Protein AF-A0A9J6GW69-F1 (afdb_monomer_lite)

Structure (mmCIF, N/CA/C/O backbone):
data_AF-A0A9J6GW69-F1
#
_entry.id   AF-A0A9J6GW69-F1
#
loop_
_atom_site.group_PDB
_atom_site.id
_atom_site.type_symbol
_atom_site.label_atom_id
_atom_site.label_alt_id
_atom_site.label_comp_id
_atom_site.label_asym_id
_atom_site.label_entity_id
_atom_site.label_seq_id
_atom_site.pdbx_PDB_ins_code
_atom_site.Cartn_x
_atom_site.Cartn_y
_atom_site.Cartn_z
_atom_site.occupancy
_atom_site.B_iso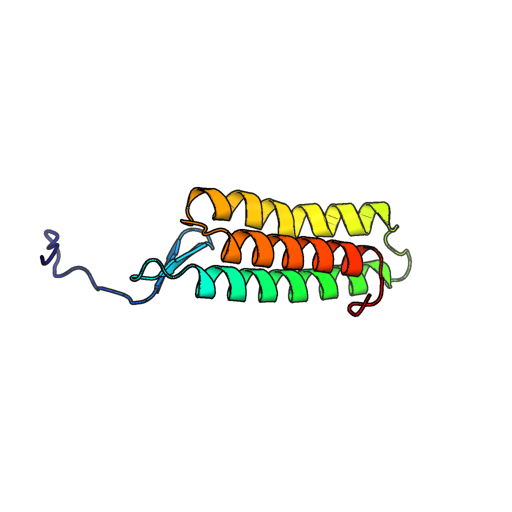_or_equiv
_atom_site.auth_seq_id
_atom_site.auth_comp_id
_atom_site.auth_asym_id
_atom_site.auth_atom_id
_atom_site.pdbx_PDB_model_num
ATOM 1 N N . MET A 1 1 ? -21.686 -4.076 26.148 1.00 44.31 1 MET A N 1
ATOM 2 C CA . MET A 1 1 ? -22.749 -4.929 25.580 1.00 44.31 1 MET A CA 1
ATOM 3 C C . MET A 1 1 ? -22.048 -6.203 25.156 1.00 44.31 1 MET A C 1
ATOM 5 O O . MET A 1 1 ? -21.413 -6.210 24.112 1.00 44.31 1 MET A O 1
ATOM 9 N N . GLU A 1 2 ? -21.990 -7.186 26.052 1.00 44.19 2 GLU A N 1
ATOM 10 C CA . GLU A 1 2 ? -21.183 -8.392 25.844 1.00 44.19 2 GLU A CA 1
ATOM 11 C C . GLU A 1 2 ? -21.924 -9.348 24.910 1.00 44.19 2 GLU A C 1
ATOM 13 O O . GLU A 1 2 ? -23.025 -9.810 25.208 1.00 44.19 2 GLU A O 1
ATOM 18 N N . LEU A 1 3 ? -21.341 -9.585 23.738 1.00 52.31 3 LEU A N 1
ATOM 19 C CA . LEU A 1 3 ? -21.853 -10.534 22.760 1.00 52.31 3 LEU A CA 1
ATOM 20 C C . LEU A 1 3 ? -21.384 -11.931 23.188 1.00 52.31 3 LEU A C 1
ATOM 22 O O . LEU A 1 3 ? -20.210 -12.266 23.056 1.00 52.31 3 LEU A O 1
ATOM 26 N N . SER A 1 4 ? -22.295 -12.728 23.743 1.00 44.22 4 SER A N 1
ATOM 27 C CA . SER A 1 4 ? -22.043 -14.112 24.158 1.00 44.22 4 SER A CA 1
ATOM 28 C C . SER A 1 4 ? -22.568 -15.085 23.097 1.00 44.22 4 SER A C 1
ATOM 30 O O . SER A 1 4 ? -23.715 -14.965 22.663 1.00 44.22 4 SER A O 1
ATOM 32 N N . GLN A 1 5 ? -21.737 -16.039 22.662 1.00 51.72 5 GLN A N 1
ATOM 33 C CA . GLN A 1 5 ? -22.171 -17.205 21.884 1.00 51.72 5 GLN A CA 1
ATOM 34 C C . GLN A 1 5 ? -22.290 -18.431 22.799 1.00 51.72 5 GLN A C 1
ATOM 36 O O . GLN A 1 5 ? -21.653 -18.507 23.846 1.00 51.72 5 GLN A O 1
ATOM 41 N N . ALA A 1 6 ? -23.055 -19.436 22.362 1.00 58.09 6 ALA A N 1
ATOM 42 C CA . ALA A 1 6 ? -23.360 -20.668 23.104 1.00 58.09 6 ALA A CA 1
ATOM 43 C C . ALA A 1 6 ? -22.140 -21.528 23.532 1.00 58.09 6 ALA A C 1
ATOM 45 O O . ALA A 1 6 ? -22.326 -22.548 24.186 1.00 58.09 6 ALA A O 1
ATOM 46 N N . SER A 1 7 ? -20.907 -21.132 23.190 1.00 59.50 7 SER A N 1
ATOM 47 C CA . SER A 1 7 ? -19.655 -21.840 23.503 1.00 59.50 7 SER A CA 1
ATOM 48 C C . SER A 1 7 ? -18.640 -21.002 24.312 1.00 59.50 7 SER A C 1
ATOM 50 O O . SER A 1 7 ? -17.480 -21.399 24.416 1.00 59.50 7 SER A O 1
ATOM 52 N N . GLY A 1 8 ? -19.044 -19.864 24.892 1.00 65.56 8 GLY A N 1
ATOM 53 C CA . GLY A 1 8 ? -18.192 -19.021 25.747 1.00 65.56 8 GLY A CA 1
ATOM 54 C C . GLY A 1 8 ? -18.085 -17.559 25.283 1.00 65.56 8 GLY A C 1
ATOM 55 O O . GLY A 1 8 ? -18.613 -17.206 24.224 1.00 65.56 8 GLY A O 1
ATOM 56 N N . PRO A 1 9 ? -17.433 -16.684 26.077 1.00 69.88 9 PRO A N 1
ATOM 57 C CA . PRO A 1 9 ? -17.270 -15.271 25.737 1.00 69.88 9 PRO A CA 1
ATOM 58 C C . PRO A 1 9 ? -16.429 -15.110 24.464 1.00 69.88 9 PRO A C 1
ATOM 60 O O . PRO A 1 9 ? -15.367 -15.719 24.330 1.00 69.88 9 PRO A O 1
ATOM 63 N N . ILE A 1 10 ? -16.907 -14.292 23.517 1.00 72.31 10 ILE A N 1
ATOM 64 C CA . ILE A 1 10 ? -16.189 -14.021 22.265 1.00 72.31 10 ILE A CA 1
ATOM 65 C C . ILE A 1 10 ? -14.919 -13.226 22.606 1.00 72.31 10 ILE A C 1
ATOM 67 O O . ILE A 1 10 ? -15.030 -12.149 23.196 1.00 72.31 10 ILE A O 1
ATOM 71 N N . PRO A 1 11 ? -13.716 -13.705 22.239 1.00 71.50 11 PRO A N 1
ATOM 72 C CA . PRO A 1 11 ? -12.490 -12.968 22.500 1.00 71.50 11 PRO A CA 1
ATOM 73 C C . PRO A 1 11 ? -12.479 -11.661 21.698 1.00 71.50 11 PRO A C 1
ATOM 75 O O . PRO A 1 11 ? -12.475 -11.659 20.465 1.00 71.50 11 PRO A O 1
ATOM 78 N N . GLU A 1 12 ? -12.472 -10.532 22.405 1.00 68.62 12 GLU A N 1
ATOM 79 C CA . GLU A 1 12 ? -12.292 -9.220 21.793 1.00 68.62 12 GL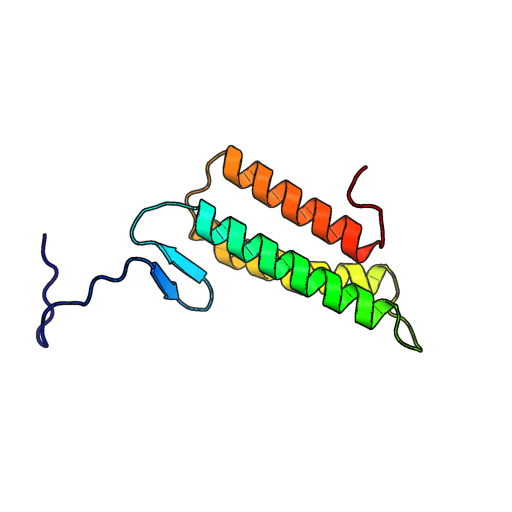U A CA 1
A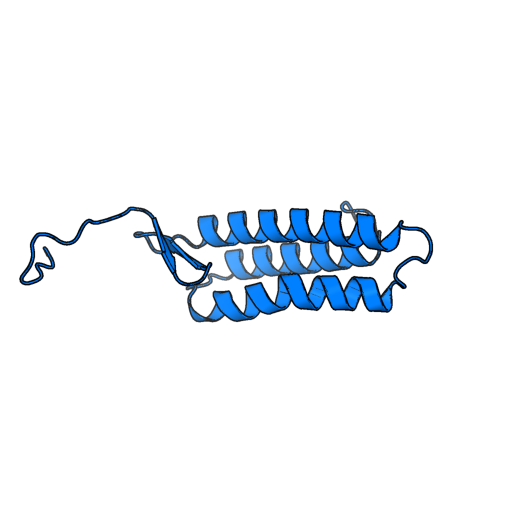TOM 80 C C . GLU A 1 12 ? -10.807 -8.988 21.502 1.00 68.62 12 GLU A C 1
ATOM 82 O O . GLU A 1 12 ? -9.983 -8.878 22.409 1.00 68.62 12 GLU A O 1
ATOM 87 N N . HIS A 1 13 ? -10.462 -8.883 20.221 1.00 73.81 13 HIS A N 1
ATOM 88 C CA . HIS A 1 13 ? -9.117 -8.529 19.777 1.00 73.81 13 HIS A CA 1
ATOM 89 C C . HIS A 1 13 ? -9.074 -7.077 19.291 1.00 73.81 13 HIS A C 1
ATOM 91 O O . HIS A 1 13 ? -9.994 -6.608 18.621 1.00 73.81 13 HIS A O 1
ATOM 97 N N . ASP A 1 14 ? -7.981 -6.369 19.587 1.00 73.81 14 ASP A N 1
ATOM 98 C CA . ASP A 1 14 ? -7.789 -4.975 19.156 1.00 73.81 14 ASP A CA 1
ATOM 99 C C . ASP A 1 14 ? -7.699 -4.825 17.630 1.00 73.81 14 ASP A C 1
ATOM 101 O O . ASP A 1 14 ? -8.051 -3.779 17.077 1.00 73.81 14 ASP A O 1
ATOM 105 N N . GLU A 1 15 ? -7.255 -5.872 16.934 1.00 74.31 15 GLU A N 1
ATOM 106 C CA . GLU A 1 15 ? -7.197 -5.939 15.479 1.00 74.31 15 GLU A CA 1
ATOM 107 C C . GLU A 1 15 ? -7.434 -7.374 15.003 1.00 74.31 15 GLU A C 1
ATOM 109 O O . GLU A 1 15 ? -6.769 -8.307 15.453 1.00 74.31 15 GLU A O 1
ATOM 114 N N . ILE A 1 16 ? -8.353 -7.547 14.053 1.00 82.69 16 ILE A N 1
ATOM 115 C CA . ILE A 1 16 ? -8.601 -8.832 13.394 1.00 82.69 16 ILE A CA 1
ATOM 116 C C . ILE A 1 16 ? -8.117 -8.784 11.946 1.00 82.69 16 ILE A C 1
ATOM 118 O O . ILE A 1 16 ? -8.217 -7.762 11.264 1.00 82.69 16 ILE A O 1
ATOM 122 N N . ARG A 1 17 ? -7.586 -9.905 11.450 1.00 81.56 17 ARG A N 1
ATOM 123 C CA . ARG A 1 17 ? -7.188 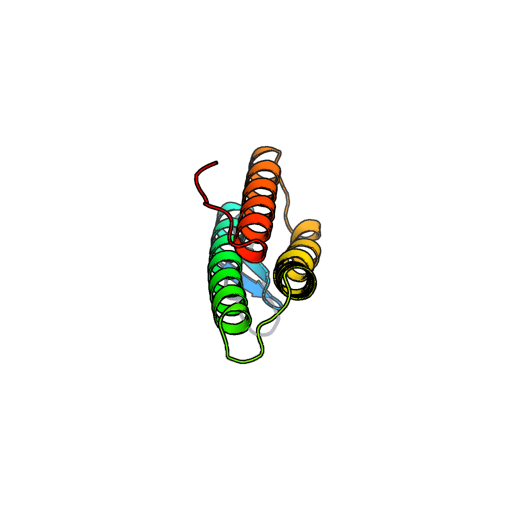-10.050 10.048 1.00 81.56 17 ARG A CA 1
ATOM 124 C C . ARG A 1 17 ? -8.213 -10.903 9.314 1.00 81.56 17 ARG A C 1
ATOM 126 O O . ARG A 1 17 ? -8.277 -12.107 9.529 1.00 81.56 17 ARG A O 1
ATOM 133 N N . VAL A 1 18 ? -8.949 -10.296 8.392 1.00 81.81 18 VAL A N 1
ATOM 134 C CA . VAL A 1 18 ? -9.960 -10.974 7.575 1.00 81.81 18 VAL A CA 1
ATOM 135 C C . VAL A 1 18 ? -9.526 -10.909 6.119 1.00 81.81 18 VAL A C 1
ATOM 137 O O . VAL A 1 18 ? -9.412 -9.829 5.549 1.00 81.81 18 VAL A O 1
ATOM 140 N N . LEU A 1 19 ? -9.223 -12.064 5.514 1.00 80.19 19 LEU A N 1
ATOM 141 C CA . LEU A 1 19 ? -8.846 -12.167 4.093 1.00 80.19 19 LEU A CA 1
ATOM 142 C C . LEU A 1 19 ? -7.731 -11.181 3.675 1.00 80.19 19 LEU A C 1
ATOM 144 O O . LEU A 1 19 ? -7.702 -10.632 2.577 1.00 80.19 19 LEU A O 1
ATOM 148 N N . GLY A 1 20 ? -6.790 -10.924 4.588 1.00 74.62 20 GLY A N 1
ATOM 149 C CA . GLY A 1 20 ? -5.681 -10.000 4.362 1.00 74.62 20 GLY A CA 1
ATOM 150 C C . GLY A 1 20 ? -5.988 -8.521 4.600 1.00 74.62 20 GLY A C 1
ATOM 151 O O . GLY A 1 20 ? -5.028 -7.755 4.605 1.00 74.62 20 GLY A O 1
ATOM 152 N N . LEU A 1 21 ? -7.244 -8.131 4.830 1.00 76.94 21 LEU A N 1
ATOM 153 C CA . LEU A 1 21 ? -7.624 -6.835 5.394 1.00 76.94 21 LEU A CA 1
ATOM 154 C C . LEU A 1 21 ? -7.443 -6.878 6.913 1.00 76.94 21 LEU A C 1
ATOM 156 O O . LEU A 1 21 ? -7.694 -7.903 7.545 1.00 76.94 21 LEU A O 1
ATOM 160 N N . PHE A 1 22 ? -7.005 -5.770 7.496 1.00 76.81 22 PHE A N 1
ATOM 161 C CA . PHE A 1 22 ? -6.935 -5.632 8.942 1.00 76.81 22 PHE A CA 1
ATOM 162 C C . PHE A 1 22 ? -8.030 -4.690 9.404 1.00 76.81 22 PHE A C 1
ATOM 164 O O . PHE A 1 22 ? -8.069 -3.537 8.978 1.00 76.81 22 PHE A O 1
ATOM 171 N N . VAL A 1 23 ? -8.917 -5.213 10.243 1.00 76.31 23 VAL A N 1
ATOM 172 C CA . VAL A 1 23 ? -10.047 -4.485 10.803 1.00 76.31 23 VAL A CA 1
ATOM 173 C C . VAL A 1 23 ? -9.717 -4.210 12.268 1.00 76.31 23 VAL A C 1
ATOM 175 O O . VAL A 1 23 ? -9.758 -5.127 13.091 1.00 76.31 23 VAL A O 1
ATOM 178 N N . PRO A 1 24 ? -9.307 -2.980 12.605 1.00 74.31 24 PRO A N 1
ATOM 179 C CA . PRO A 1 24 ? -9.112 -2.594 13.991 1.00 74.31 24 PRO A CA 1
ATOM 180 C C . PRO A 1 24 ? -10.464 -2.477 14.709 1.00 74.31 24 PRO A C 1
ATOM 182 O O . PRO A 1 24 ? -11.458 -2.059 14.116 1.00 74.31 24 PRO A O 1
ATOM 185 N N . LYS A 1 25 ? -10.487 -2.801 16.008 1.00 72.00 25 LYS A N 1
ATOM 186 C CA . LYS A 1 25 ? -11.658 -2.649 16.894 1.00 72.00 25 LYS A CA 1
ATOM 187 C C . LYS A 1 25 ? -12.204 -1.220 16.876 1.00 72.00 25 LYS A C 1
ATOM 189 O O . LYS A 1 25 ? -13.405 -0.987 16.945 1.00 72.00 25 LYS A O 1
ATOM 194 N N . HIS A 1 26 ? -11.301 -0.252 16.767 1.00 67.62 26 HIS A N 1
ATOM 195 C CA . HIS A 1 26 ? -11.630 1.155 16.569 1.00 67.62 26 HIS A CA 1
ATOM 196 C C . HIS A 1 26 ? -11.574 1.455 15.072 1.00 67.62 26 HIS A C 1
ATOM 198 O O . HIS A 1 26 ? -10.649 0.989 14.418 1.00 67.62 26 HIS A O 1
ATOM 204 N N . ARG A 1 27 ? -12.484 2.281 14.533 1.00 63.56 27 ARG A N 1
ATOM 205 C CA . ARG A 1 27 ? -12.544 2.697 13.108 1.00 63.56 27 ARG A CA 1
ATOM 206 C C . ARG A 1 27 ? -11.333 3.537 12.626 1.00 63.56 27 ARG A C 1
ATOM 208 O O . ARG A 1 27 ? -11.486 4.486 11.867 1.00 63.56 27 ARG A O 1
ATOM 215 N N . ARG A 1 28 ? -10.110 3.240 13.072 1.00 67.75 28 ARG A N 1
ATOM 216 C CA . ARG A 1 28 ? -8.884 3.954 12.698 1.00 67.75 28 ARG A CA 1
ATOM 217 C C . ARG A 1 28 ? -8.304 3.369 11.413 1.00 67.75 28 ARG A C 1
ATOM 219 O O . ARG A 1 28 ? -7.637 2.339 11.423 1.00 67.75 28 ARG A O 1
ATOM 226 N N . VAL A 1 29 ? -8.504 4.090 10.317 1.00 74.50 29 VAL A N 1
ATOM 227 C CA . VAL A 1 29 ? -7.991 3.759 8.976 1.00 74.50 29 VAL A CA 1
ATOM 228 C C . VAL A 1 29 ? -6.456 3.846 8.883 1.00 74.50 29 VAL A C 1
ATOM 230 O O . VAL A 1 29 ? -5.836 3.178 8.054 1.00 74.50 29 VAL A O 1
ATOM 233 N N . VAL A 1 30 ? -5.816 4.581 9.798 1.00 77.69 30 VAL A N 1
ATOM 234 C CA . VAL A 1 30 ? -4.358 4.808 9.848 1.00 77.69 30 VAL A CA 1
ATOM 235 C C . VAL A 1 30 ? -3.550 3.505 9.782 1.00 77.69 30 VAL A C 1
ATOM 237 O O . VAL A 1 30 ? -2.559 3.421 9.053 1.00 77.69 30 VAL A O 1
ATOM 240 N N . THR A 1 31 ? -3.981 2.459 10.493 1.00 80.38 31 THR A N 1
ATOM 241 C CA . THR A 1 31 ? -3.271 1.170 10.525 1.00 80.38 31 THR A CA 1
ATOM 242 C C . THR A 1 31 ? -3.335 0.451 9.176 1.00 80.38 31 THR A C 1
ATOM 244 O O . THR A 1 31 ? -2.338 -0.125 8.731 1.00 80.38 31 THR A O 1
ATOM 247 N N . ALA A 1 32 ? -4.478 0.524 8.489 1.00 78.88 32 ALA A N 1
ATOM 248 C CA . ALA A 1 32 ? -4.648 -0.050 7.159 1.00 78.88 32 ALA A CA 1
ATOM 249 C C . ALA A 1 32 ? -3.766 0.678 6.132 1.00 78.88 32 ALA A C 1
ATOM 251 O O . ALA A 1 32 ? -3.038 0.027 5.382 1.00 78.88 32 ALA A O 1
ATOM 252 N N . ILE A 1 33 ? -3.723 2.014 6.163 1.00 82.94 33 ILE A N 1
ATOM 253 C CA . ILE A 1 33 ? -2.861 2.817 5.278 1.00 82.94 33 ILE A CA 1
ATOM 254 C C . ILE A 1 33 ? -1.380 2.517 5.524 1.00 82.94 33 ILE A C 1
ATOM 256 O O . ILE A 1 33 ? -0.621 2.311 4.576 1.00 82.94 33 ILE A O 1
ATOM 260 N N . ALA A 1 34 ? -0.949 2.427 6.786 1.00 85.12 34 ALA A N 1
ATOM 261 C CA . ALA A 1 34 ? 0.435 2.096 7.122 1.00 85.12 34 ALA A CA 1
ATOM 262 C C . ALA A 1 34 ? 0.847 0.718 6.572 1.00 85.12 34 ALA A C 1
ATOM 264 O O . ALA A 1 34 ? 1.966 0.537 6.081 1.00 85.12 34 ALA A O 1
ATOM 265 N N . LYS A 1 35 ? -0.064 -0.259 6.610 1.00 84.75 35 LYS A N 1
ATOM 266 C CA . LYS A 1 35 ? 0.157 -1.588 6.028 1.00 84.75 35 LYS A CA 1
ATOM 267 C C . LYS A 1 35 ? 0.167 -1.548 4.505 1.00 84.75 35 LYS A C 1
ATOM 269 O O . LYS A 1 35 ? 1.029 -2.186 3.904 1.00 84.75 35 LYS A O 1
ATOM 274 N N . LEU A 1 36 ? -0.715 -0.766 3.888 1.00 83.81 36 LEU A N 1
ATOM 275 C CA . LEU A 1 36 ? -0.721 -0.563 2.442 1.00 83.81 36 LEU A CA 1
ATOM 276 C C . LEU A 1 36 ? 0.603 0.046 1.963 1.00 83.81 36 LEU A C 1
ATOM 278 O O . LEU A 1 36 ? 1.182 -0.429 0.991 1.00 83.81 36 LEU A O 1
ATOM 282 N N . ARG A 1 37 ? 1.143 1.016 2.707 1.00 86.62 37 ARG A N 1
ATOM 283 C CA . ARG A 1 37 ? 2.458 1.610 2.443 1.00 86.62 37 ARG A CA 1
ATOM 284 C C . ARG A 1 37 ? 3.584 0.576 2.505 1.00 86.62 37 ARG A C 1
ATOM 286 O O . ARG A 1 37 ? 4.429 0.536 1.621 1.00 86.62 37 ARG A O 1
ATOM 293 N N . LYS A 1 38 ? 3.572 -0.309 3.509 1.00 88.25 38 LYS A N 1
ATOM 294 C CA . LYS A 1 38 ? 4.541 -1.418 3.592 1.00 88.25 38 LYS A CA 1
ATOM 295 C C . LYS A 1 38 ? 4.432 -2.363 2.394 1.00 88.25 38 LYS A C 1
ATOM 297 O O . LYS A 1 38 ? 5.457 -2.826 1.899 1.00 88.25 38 LYS A O 1
ATOM 302 N N . VAL A 1 39 ? 3.214 -2.664 1.942 1.00 85.81 39 VAL A N 1
ATOM 303 C CA . VAL A 1 39 ? 2.990 -3.501 0.753 1.00 85.81 39 VAL A CA 1
ATOM 304 C C . VAL A 1 39 ? 3.523 -2.808 -0.497 1.00 85.81 39 VAL A C 1
ATOM 306 O O . VAL A 1 39 ? 4.221 -3.445 -1.278 1.00 85.81 39 VAL A O 1
ATOM 309 N N . GLU A 1 40 ? 3.253 -1.516 -0.667 1.00 86.06 40 GLU A N 1
ATOM 310 C CA . GLU A 1 40 ? 3.770 -0.722 -1.781 1.00 86.06 40 GLU A CA 1
ATOM 311 C C . GLU A 1 40 ? 5.305 -0.717 -1.810 1.00 86.06 40 GLU A C 1
ATOM 313 O O . GLU A 1 40 ? 5.885 -1.078 -2.831 1.00 86.06 40 GLU A O 1
ATOM 318 N N . ASP A 1 41 ? 5.963 -0.471 -0.673 1.00 86.75 41 ASP A N 1
ATOM 319 C CA . ASP A 1 41 ? 7.425 -0.534 -0.559 1.00 86.75 41 ASP A CA 1
ATOM 320 C C . ASP A 1 41 ? 7.974 -1.936 -0.922 1.00 86.75 41 ASP A C 1
ATOM 322 O O . ASP A 1 41 ? 9.007 -2.066 -1.588 1.00 86.75 41 ASP A O 1
ATOM 326 N N . GLN A 1 42 ? 7.295 -3.014 -0.508 1.00 87.56 42 GLN A N 1
ATOM 327 C CA . GLN A 1 42 ? 7.680 -4.389 -0.857 1.00 87.56 42 GLN A CA 1
ATOM 328 C C . GLN A 1 42 ? 7.501 -4.682 -2.350 1.00 87.56 42 GLN A C 1
ATOM 330 O O . GLN A 1 42 ? 8.373 -5.305 -2.963 1.00 87.56 42 GLN A O 1
ATOM 335 N N . VAL A 1 43 ? 6.385 -4.246 -2.937 1.00 85.94 43 VAL A N 1
ATOM 336 C CA . VAL A 1 43 ? 6.094 -4.411 -4.364 1.00 85.94 43 VAL A CA 1
ATOM 337 C C . VAL A 1 43 ?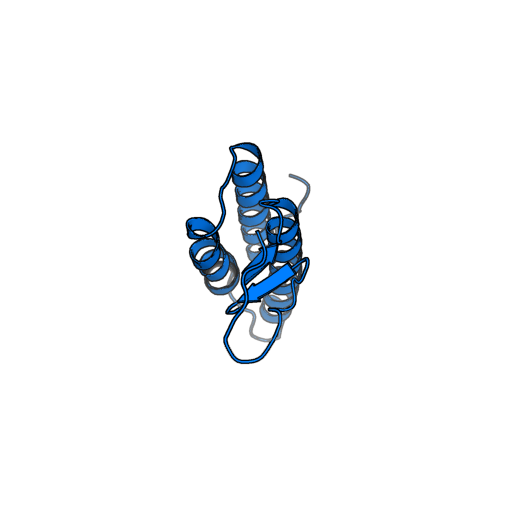 7.084 -3.605 -5.194 1.00 85.94 43 VAL A C 1
ATOM 339 O O . VAL A 1 43 ? 7.679 -4.169 -6.106 1.00 85.94 43 VAL A O 1
ATOM 342 N N . GLY A 1 44 ? 7.353 -2.347 -4.842 1.00 83.69 44 GLY A N 1
ATOM 343 C CA . GLY A 1 44 ? 8.327 -1.505 -5.536 1.00 83.69 44 GLY A CA 1
ATOM 344 C C . GLY A 1 44 ? 9.719 -2.139 -5.572 1.00 83.69 44 GLY A C 1
ATOM 345 O O . GLY A 1 44 ? 10.356 -2.194 -6.622 1.00 83.69 44 GLY A O 1
ATOM 346 N N . ARG A 1 45 ? 10.174 -2.727 -4.456 1.00 84.44 45 ARG A N 1
ATOM 347 C CA . ARG A 1 45 ? 11.447 -3.475 -4.412 1.00 84.44 45 ARG A CA 1
ATOM 348 C C . ARG A 1 45 ? 11.433 -4.722 -5.296 1.00 84.44 45 ARG A C 1
ATOM 350 O O . ARG A 1 45 ? 12.440 -5.010 -5.942 1.00 84.44 45 ARG A O 1
ATOM 357 N N . LYS A 1 46 ? 10.323 -5.470 -5.322 1.00 84.94 46 LYS A N 1
ATOM 358 C CA . LYS A 1 46 ? 10.169 -6.650 -6.189 1.00 84.94 46 LYS A CA 1
ATOM 359 C C . LYS A 1 46 ? 10.184 -6.257 -7.663 1.00 84.94 46 LYS A C 1
ATOM 361 O O . LYS A 1 46 ? 10.944 -6.845 -8.422 1.00 84.94 46 LYS A O 1
ATOM 366 N N . VAL A 1 47 ? 9.406 -5.246 -8.043 1.00 82.94 47 VAL A N 1
ATOM 367 C CA . VAL A 1 47 ? 9.342 -4.728 -9.416 1.00 82.94 47 VAL A CA 1
ATOM 368 C C . VAL A 1 47 ? 10.7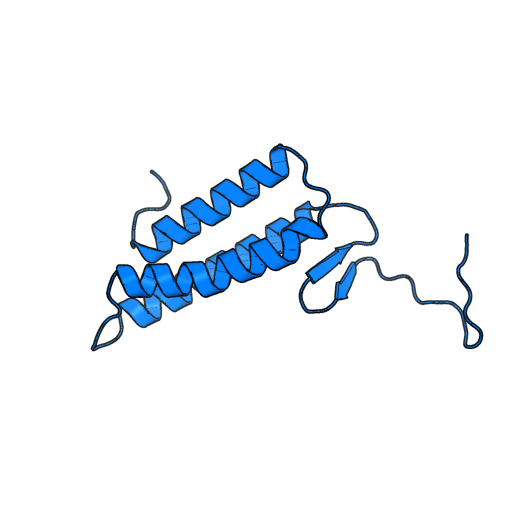21 -4.251 -9.861 1.00 82.94 47 VAL A C 1
ATOM 370 O O . VAL A 1 47 ? 11.191 -4.688 -10.904 1.00 82.94 47 VAL A O 1
ATOM 373 N N . ARG A 1 48 ? 11.434 -3.476 -9.033 1.00 80.31 48 ARG A N 1
ATOM 374 C CA . ARG A 1 48 ? 12.806 -3.034 -9.333 1.00 80.31 48 ARG A CA 1
ATOM 375 C C . ARG A 1 48 ? 13.774 -4.202 -9.530 1.00 80.31 48 ARG A C 1
ATOM 377 O O . ARG A 1 48 ? 14.579 -4.192 -10.454 1.00 80.31 48 ARG A O 1
ATOM 384 N N . ARG A 1 49 ? 13.686 -5.232 -8.682 1.00 81.81 49 ARG A N 1
ATOM 385 C CA . ARG A 1 49 ? 14.523 -6.436 -8.799 1.00 81.81 49 ARG A CA 1
ATOM 386 C C . ARG A 1 49 ? 14.270 -7.174 -10.113 1.00 81.81 49 ARG A C 1
ATOM 388 O O . ARG A 1 49 ? 15.227 -7.552 -10.774 1.00 81.81 49 ARG A O 1
ATOM 395 N N . VAL A 1 50 ? 13.003 -7.374 -10.471 1.00 80.69 50 VAL A N 1
ATOM 396 C CA . VAL A 1 50 ? 12.608 -8.087 -11.696 1.00 80.69 50 VAL A CA 1
ATOM 397 C C . VAL A 1 50 ? 12.939 -7.259 -12.943 1.00 80.69 50 VAL A C 1
ATOM 399 O O . VAL A 1 50 ? 13.397 -7.809 -13.938 1.00 80.69 50 VAL A O 1
ATOM 402 N N . SER A 1 51 ? 12.789 -5.935 -12.870 1.00 75.75 51 SER A N 1
ATOM 403 C CA . SER A 1 51 ? 13.187 -4.999 -13.927 1.00 75.75 51 SER A CA 1
ATOM 404 C C . SER A 1 51 ? 14.688 -5.058 -14.221 1.00 75.75 51 SER A C 1
ATOM 406 O O . SER A 1 51 ? 15.084 -5.066 -15.382 1.00 75.75 51 SER A O 1
ATOM 408 N N . ASN A 1 52 ? 15.522 -5.170 -13.181 1.00 75.00 52 ASN A N 1
ATOM 409 C CA . ASN A 1 52 ? 16.984 -5.171 -13.302 1.00 75.00 52 ASN A CA 1
ATOM 410 C C . ASN A 1 52 ? 17.602 -6.557 -13.584 1.00 75.00 52 ASN A C 1
ATOM 412 O O . ASN A 1 52 ? 18.826 -6.677 -13.650 1.00 75.00 52 ASN A O 1
ATOM 416 N N . GLN A 1 53 ? 16.802 -7.619 -13.713 1.00 78.12 53 GLN A N 1
ATOM 417 C CA . GLN A 1 53 ? 17.302 -8.971 -13.978 1.00 78.12 53 GLN A CA 1
ATOM 418 C C . GLN A 1 53 ? 17.618 -9.165 -15.478 1.00 78.12 53 GLN A C 1
ATOM 420 O O . GLN A 1 53 ? 17.012 -8.522 -16.333 1.00 78.12 53 GLN A O 1
ATOM 425 N N . ARG A 1 54 ? 18.592 -10.029 -15.824 1.00 53.53 54 ARG A N 1
ATOM 426 C CA . ARG A 1 54 ? 18.993 -10.294 -17.227 1.00 53.53 54 ARG A CA 1
ATOM 427 C C . ARG A 1 54 ? 17.772 -10.765 -18.043 1.00 53.53 54 ARG A C 1
ATOM 429 O O . ARG A 1 54 ? 17.203 -11.801 -17.718 1.00 53.53 54 ARG A O 1
ATOM 436 N N . GLY A 1 55 ? 17.386 -9.996 -19.069 1.00 64.38 55 GLY A N 1
ATOM 437 C CA . GLY A 1 55 ? 16.115 -10.143 -19.808 1.00 64.38 55 GLY A CA 1
ATOM 438 C C . GLY A 1 55 ? 15.025 -9.118 -19.440 1.00 64.38 55 GLY A C 1
ATOM 439 O O . GLY A 1 55 ? 13.860 -9.357 -19.735 1.00 64.38 55 GLY A O 1
ATOM 440 N N . GLY A 1 56 ? 15.421 -8.019 -18.784 1.00 66.69 56 GLY A N 1
ATOM 441 C CA . GLY A 1 56 ? 14.622 -7.026 -18.056 1.00 66.69 56 GLY A CA 1
ATOM 442 C C . GLY A 1 56 ? 13.183 -6.744 -18.493 1.00 66.69 56 GLY A C 1
ATOM 443 O O . GLY A 1 56 ? 12.834 -6.639 -19.670 1.00 66.69 56 GLY A O 1
ATOM 444 N N . LEU A 1 57 ? 12.354 -6.543 -17.472 1.00 71.81 57 LEU A N 1
ATOM 445 C CA . LEU A 1 57 ? 10.958 -6.150 -17.587 1.00 71.81 57 LEU A CA 1
ATOM 446 C C . LEU A 1 57 ? 10.851 -4.745 -18.209 1.00 71.81 57 LEU A C 1
ATOM 448 O O . LEU A 1 57 ? 11.438 -3.792 -17.699 1.00 71.81 57 LEU A O 1
ATOM 452 N N . ARG A 1 58 ? 10.090 -4.584 -19.297 1.00 79.06 58 ARG A N 1
ATOM 453 C CA . ARG A 1 58 ? 9.871 -3.255 -19.896 1.00 79.06 58 ARG A CA 1
ATOM 454 C C . ARG A 1 58 ? 9.053 -2.379 -18.942 1.00 79.06 58 ARG A C 1
ATOM 456 O O . ARG A 1 58 ? 8.232 -2.893 -18.184 1.00 79.06 58 ARG A O 1
ATOM 463 N N . CYS A 1 59 ? 9.181 -1.052 -19.046 1.00 76.19 59 CYS A N 1
ATOM 464 C CA . CYS A 1 59 ? 8.419 -0.096 -18.220 1.00 76.19 59 CYS A CA 1
ATOM 465 C C . CYS A 1 59 ? 6.908 -0.395 -18.189 1.00 76.19 59 CYS A C 1
ATOM 467 O O . CYS A 1 59 ? 6.268 -0.305 -17.145 1.00 76.19 59 CYS A O 1
ATOM 469 N N . LYS A 1 60 ? 6.333 -0.811 -19.326 1.00 83.25 60 LYS A N 1
ATOM 470 C CA . LYS A 1 60 ? 4.914 -1.185 -19.434 1.00 83.25 60 LYS A CA 1
ATOM 471 C C . LYS A 1 60 ? 4.558 -2.404 -18.577 1.00 83.25 60 LYS A C 1
ATOM 473 O O . LYS A 1 60 ? 3.512 -2.420 -17.934 1.00 83.25 60 LYS A O 1
ATOM 478 N N . ASP A 1 61 ? 5.429 -3.402 -18.548 1.00 83.94 61 ASP A N 1
ATOM 479 C CA . ASP A 1 61 ? 5.227 -4.625 -17.776 1.00 83.94 61 ASP A CA 1
ATOM 480 C C . ASP A 1 61 ? 5.483 -4.376 -16.281 1.00 83.94 61 ASP A C 1
ATOM 482 O O . ASP A 1 61 ? 4.748 -4.887 -15.435 1.00 83.94 61 ASP A O 1
ATOM 486 N N . ALA A 1 62 ? 6.446 -3.509 -15.944 1.00 83.38 62 ALA A N 1
ATOM 487 C CA . ALA A 1 62 ? 6.688 -3.040 -14.578 1.00 83.38 62 ALA A CA 1
ATOM 488 C C . ALA A 1 62 ? 5.473 -2.298 -14.008 1.00 83.38 62 ALA A C 1
ATOM 490 O O . ALA A 1 62 ? 5.012 -2.612 -12.908 1.00 83.38 62 ALA A O 1
ATOM 491 N N . LEU A 1 63 ? 4.898 -1.381 -14.793 1.00 85.88 63 LEU A N 1
ATOM 492 C CA . LEU A 1 63 ? 3.643 -0.704 -14.470 1.00 85.88 63 LEU A CA 1
ATOM 493 C C . LEU A 1 63 ? 2.495 -1.693 -14.301 1.00 85.88 63 LEU A C 1
ATOM 495 O O . LEU A 1 63 ? 1.737 -1.590 -13.340 1.00 85.88 63 LEU A O 1
ATOM 499 N N . ARG A 1 64 ? 2.378 -2.676 -15.200 1.00 87.38 64 ARG A N 1
ATOM 500 C CA . ARG A 1 64 ? 1.326 -3.693 -15.125 1.00 87.38 64 ARG A CA 1
ATOM 501 C C . ARG A 1 64 ? 1.425 -4.516 -13.844 1.00 87.38 64 ARG A C 1
ATOM 503 O O . ARG A 1 64 ? 0.403 -4.742 -13.205 1.00 87.38 64 ARG A O 1
ATOM 510 N N . LEU A 1 65 ? 2.629 -4.926 -13.442 1.00 86.50 65 LEU A N 1
ATOM 511 C CA . LEU A 1 65 ? 2.836 -5.634 -12.177 1.00 86.50 65 LEU A CA 1
ATOM 512 C C . LEU A 1 65 ? 2.511 -4.743 -10.979 1.00 86.50 65 LEU A C 1
ATOM 514 O O . LEU A 1 65 ? 1.767 -5.153 -10.091 1.00 86.50 65 LEU A O 1
ATOM 518 N N . ALA A 1 66 ? 3.032 -3.518 -10.954 1.00 84.81 66 ALA A N 1
ATOM 519 C CA . ALA A 1 66 ? 2.796 -2.588 -9.857 1.00 84.81 66 ALA A CA 1
ATOM 520 C C . ALA A 1 66 ? 1.293 -2.295 -9.678 1.00 84.81 66 ALA A C 1
ATOM 522 O O . ALA A 1 66 ? 0.772 -2.381 -8.563 1.00 84.81 66 ALA A O 1
ATOM 523 N N . HIS A 1 67 ? 0.577 -2.082 -10.786 1.00 86.94 67 HIS A N 1
ATOM 524 C CA . HIS A 1 67 ? -0.876 -1.947 -10.815 1.00 86.94 67 HIS A CA 1
ATOM 525 C C . HIS A 1 67 ? -1.556 -3.224 -10.294 1.00 86.94 67 HIS A C 1
ATOM 527 O O . HIS A 1 67 ? -2.351 -3.162 -9.357 1.00 86.94 67 HIS A O 1
ATOM 533 N N . ALA A 1 68 ? -1.202 -4.394 -10.832 1.00 88.12 68 ALA A N 1
ATOM 534 C CA . ALA A 1 68 ? -1.809 -5.667 -10.451 1.00 88.12 68 ALA A CA 1
ATOM 535 C C . ALA A 1 68 ? -1.631 -6.009 -8.964 1.00 88.12 68 ALA A C 1
ATOM 537 O O . ALA A 1 68 ? -2.501 -6.662 -8.396 1.00 88.12 68 ALA A O 1
ATOM 538 N N . PHE A 1 69 ? -0.551 -5.573 -8.309 1.00 85.81 69 PHE A N 1
ATOM 539 C CA . PHE A 1 69 ? -0.314 -5.858 -6.890 1.00 85.81 69 PHE A CA 1
ATOM 540 C C . PHE A 1 69 ? -0.860 -4.795 -5.935 1.00 85.81 69 PHE A C 1
ATOM 542 O O . PHE A 1 69 ? -1.387 -5.144 -4.877 1.00 85.81 69 PHE A O 1
ATOM 549 N N . VAL A 1 70 ? -0.702 -3.510 -6.263 1.00 86.31 70 VAL A N 1
ATOM 550 C CA . VAL A 1 70 ? -1.083 -2.416 -5.357 1.00 86.31 70 VAL A CA 1
ATOM 551 C C . VAL A 1 70 ? -2.537 -2.023 -5.570 1.00 86.31 70 VAL A C 1
ATOM 553 O O . VAL A 1 70 ? -3.289 -1.963 -4.601 1.00 86.31 70 VAL A O 1
ATOM 556 N N . VAL A 1 71 ? -2.970 -1.827 -6.817 1.00 88.25 71 VAL A N 1
ATOM 557 C CA . VAL A 1 71 ? -4.337 -1.366 -7.106 1.00 88.25 71 VAL A CA 1
ATOM 558 C C . VAL A 1 71 ? -5.361 -2.450 -6.798 1.00 88.25 71 VAL A C 1
ATOM 560 O O . VAL A 1 71 ? -6.390 -2.140 -6.213 1.00 88.25 71 VAL A O 1
ATOM 563 N N . SER A 1 72 ? -5.069 -3.725 -7.077 1.00 88.31 72 SER A N 1
ATOM 564 C CA . SER A 1 72 ? -5.961 -4.830 -6.682 1.00 88.31 72 SER A CA 1
ATOM 565 C C . SER A 1 72 ? -6.224 -4.848 -5.174 1.00 88.31 72 SER A C 1
ATOM 567 O O . SER A 1 72 ? -7.355 -5.034 -4.732 1.00 88.31 72 SER A O 1
ATOM 569 N N . ARG A 1 73 ? -5.186 -4.595 -4.369 1.00 85.31 73 ARG A N 1
ATOM 570 C CA . ARG A 1 73 ? -5.283 -4.573 -2.909 1.00 85.31 73 ARG A CA 1
ATOM 571 C C . ARG A 1 73 ? -5.999 -3.329 -2.398 1.00 85.31 73 ARG A C 1
ATOM 573 O O . ARG A 1 73 ? -6.785 -3.432 -1.465 1.00 85.31 73 ARG A O 1
ATOM 580 N N . VAL A 1 74 ? -5.757 -2.183 -3.030 1.00 86.31 74 VAL A N 1
ATOM 581 C CA . VAL A 1 74 ? -6.471 -0.932 -2.757 1.00 86.31 74 VAL A CA 1
ATOM 582 C C . VAL A 1 74 ? -7.960 -1.082 -3.056 1.00 86.31 74 VAL A C 1
ATOM 584 O O . VAL A 1 74 ? -8.772 -0.844 -2.170 1.00 86.31 74 VAL A O 1
ATOM 587 N N . LEU A 1 75 ? -8.320 -1.549 -4.253 1.00 88.12 75 LEU A N 1
ATOM 588 C CA . LEU A 1 75 ? -9.711 -1.766 -4.662 1.00 88.12 75 LEU A CA 1
ATOM 589 C C . LEU A 1 75 ? -10.427 -2.766 -3.755 1.00 88.12 75 LEU A C 1
ATOM 591 O O . LEU A 1 75 ? -11.600 -2.583 -3.449 1.00 88.12 75 LEU A O 1
ATOM 595 N N . TYR A 1 76 ? -9.714 -3.792 -3.286 1.00 87.06 76 TYR A N 1
ATOM 596 C CA . TYR A 1 76 ? -10.261 -4.729 -2.316 1.00 87.06 76 TYR A CA 1
ATOM 597 C C . TYR A 1 76 ? -10.499 -4.086 -0.938 1.00 87.06 76 TYR A C 1
ATOM 599 O O . TYR A 1 76 ? -11.465 -4.438 -0.277 1.00 87.06 76 TYR A O 1
ATOM 607 N N . TRP A 1 77 ? -9.648 -3.161 -0.479 1.00 84.38 77 TRP A N 1
ATOM 608 C CA . TRP A 1 77 ? -9.735 -2.586 0.875 1.00 84.38 77 TRP A CA 1
ATOM 609 C C . TRP A 1 77 ? -10.648 -1.362 0.983 1.00 84.38 77 TRP A C 1
ATOM 611 O O . TRP A 1 77 ? -11.323 -1.219 2.000 1.00 84.38 77 TRP A O 1
ATOM 621 N N . ILE A 1 78 ? -10.684 -0.500 -0.041 1.00 83.25 78 ILE A N 1
ATOM 622 C CA . ILE A 1 78 ? -11.455 0.756 -0.060 1.00 83.25 78 ILE A CA 1
ATOM 623 C C . ILE A 1 78 ? -12.914 0.598 0.406 1.00 83.25 78 ILE A C 1
ATOM 625 O O . ILE A 1 78 ? -13.300 1.350 1.296 1.00 83.25 78 ILE A O 1
ATOM 629 N N . PRO A 1 79 ? -13.731 -0.345 -0.112 1.00 83.44 79 PRO A N 1
ATOM 630 C CA . PRO A 1 79 ? -15.155 -0.392 0.237 1.00 83.44 79 PRO A CA 1
ATOM 631 C C . PRO A 1 79 ? -15.414 -0.751 1.706 1.00 83.44 79 PRO A C 1
ATOM 633 O O . PRO A 1 79 ? -16.493 -0.481 2.224 1.00 83.44 79 PRO A O 1
ATOM 636 N N . TYR A 1 80 ? -14.430 -1.343 2.387 1.00 80.19 80 TYR A N 1
ATOM 637 C CA . TYR A 1 80 ? -14.535 -1.742 3.791 1.00 80.19 80 TYR A CA 1
ATOM 638 C C . TYR A 1 80 ? -13.926 -0.713 4.754 1.00 80.19 80 TYR A C 1
ATOM 640 O O . TYR A 1 80 ? -14.011 -0.883 5.970 1.00 80.19 80 TYR A O 1
ATOM 648 N N . LEU A 1 81 ? -13.297 0.344 4.233 1.00 79.56 81 LEU A N 1
ATOM 649 C CA . LEU A 1 81 ? -12.677 1.404 5.020 1.00 79.56 81 LEU A CA 1
ATOM 650 C C . LEU A 1 81 ? -13.547 2.659 4.961 1.00 79.56 81 LEU A C 1
ATOM 652 O O . LEU A 1 81 ? -13.950 3.111 3.894 1.00 79.56 81 LEU A O 1
ATOM 656 N N . HIS A 1 82 ? -13.810 3.257 6.120 1.00 80.12 82 HIS A N 1
ATOM 657 C CA . HIS A 1 82 ? -14.478 4.552 6.181 1.00 80.12 82 HIS A CA 1
ATOM 658 C C . HIS A 1 82 ? -13.446 5.663 5.965 1.00 80.12 82 HIS A C 1
ATOM 660 O O . HIS A 1 82 ? -12.816 6.118 6.916 1.00 80.12 82 HIS A O 1
ATOM 666 N N . LEU A 1 83 ? -13.217 6.024 4.703 1.00 79.62 83 LEU A N 1
ATOM 667 C CA . LEU A 1 83 ? -12.183 6.975 4.298 1.00 79.62 83 LEU A CA 1
ATOM 668 C C . LEU A 1 83 ? -12.624 8.417 4.574 1.00 79.62 83 LEU A C 1
ATOM 670 O O . LEU A 1 83 ? -13.693 8.845 4.142 1.00 79.62 83 LEU A O 1
ATOM 674 N N . HIS A 1 84 ? -11.774 9.186 5.253 1.00 83.56 84 HIS A N 1
ATOM 675 C CA . HIS A 1 84 ? -11.859 10.644 5.239 1.00 83.56 84 HIS A CA 1
ATOM 676 C C . HIS A 1 84 ? -10.999 11.220 4.104 1.00 83.56 84 HIS A C 1
ATOM 678 O O . HIS A 1 84 ? -10.078 10.570 3.615 1.00 83.56 84 HIS A O 1
ATOM 684 N N . LYS A 1 85 ? -11.213 12.492 3.739 1.00 85.00 85 LYS A N 1
ATOM 685 C CA . LYS A 1 85 ? -10.410 13.187 2.708 1.00 85.00 85 LYS A CA 1
ATOM 686 C C . LYS A 1 85 ? -8.892 13.092 2.934 1.00 85.00 85 LYS A C 1
ATOM 688 O O . LYS A 1 85 ? -8.116 13.031 1.988 1.00 85.00 85 LYS A O 1
ATOM 693 N N . PHE A 1 86 ? -8.452 13.074 4.194 1.00 84.06 86 PHE A N 1
ATOM 694 C CA . PHE A 1 86 ? -7.039 12.890 4.536 1.00 84.06 86 PHE A CA 1
ATOM 695 C C . PHE A 1 86 ? -6.514 11.501 4.133 1.00 84.06 86 PHE A C 1
ATOM 697 O O . PHE A 1 86 ? -5.401 11.379 3.621 1.00 84.06 86 PHE A O 1
ATOM 704 N N . ASP A 1 87 ? -7.327 10.465 4.330 1.00 83.75 87 ASP A N 1
ATOM 705 C CA . ASP A 1 87 ? -6.996 9.086 3.985 1.00 83.75 87 ASP A CA 1
ATOM 706 C C . ASP A 1 87 ? -6.956 8.887 2.466 1.00 83.75 87 ASP A C 1
ATOM 708 O O . ASP A 1 87 ? -6.062 8.212 1.956 1.00 83.75 87 ASP A O 1
ATOM 712 N N . GLU A 1 88 ? -7.871 9.529 1.735 1.00 86.50 88 GLU A N 1
ATOM 713 C CA . GLU A 1 88 ? -7.870 9.554 0.267 1.00 86.50 88 GLU A CA 1
ATOM 714 C C . GLU A 1 88 ? -6.573 10.161 -0.279 1.00 86.50 88 GLU A C 1
ATOM 716 O O . GLU A 1 88 ? -5.905 9.543 -1.110 1.00 86.50 88 GLU A O 1
ATOM 721 N N . ASN A 1 89 ? -6.148 11.307 0.264 1.00 89.81 89 ASN A N 1
ATOM 722 C CA . ASN A 1 89 ? -4.875 11.933 -0.100 1.00 89.81 89 ASN A CA 1
ATOM 723 C C . ASN A 1 89 ? -3.681 11.012 0.201 1.00 89.81 89 ASN A C 1
ATOM 725 O O . ASN A 1 89 ? -2.738 10.913 -0.587 1.00 89.81 89 ASN A O 1
ATOM 729 N N . ALA A 1 90 ? -3.704 10.305 1.334 1.00 87.38 90 ALA A N 1
ATOM 730 C CA . ALA A 1 90 ? -2.655 9.349 1.676 1.00 87.38 90 ALA A CA 1
ATOM 731 C C . ALA A 1 90 ? -2.615 8.159 0.699 1.00 87.38 90 ALA A C 1
ATOM 733 O O . ALA A 1 90 ? -1.524 7.737 0.298 1.00 87.38 90 ALA A O 1
ATOM 734 N N . LEU A 1 91 ? -3.774 7.642 0.275 1.00 87.62 91 LEU A N 1
ATOM 735 C CA . LEU A 1 91 ? -3.864 6.625 -0.775 1.00 87.62 91 LEU A CA 1
ATOM 736 C C . LEU A 1 91 ? -3.328 7.145 -2.112 1.00 87.62 91 LEU A C 1
ATOM 738 O O . LEU A 1 91 ? -2.559 6.442 -2.769 1.00 87.62 91 LEU A O 1
ATOM 742 N N . GLU A 1 92 ? -3.672 8.371 -2.500 1.00 89.81 92 GLU A N 1
ATOM 743 C CA . GLU A 1 92 ? -3.172 8.988 -3.729 1.00 89.81 92 GLU A CA 1
ATOM 744 C C . GLU A 1 92 ? -1.640 9.088 -3.718 1.00 89.81 92 GLU A C 1
ATOM 746 O O . GLU A 1 92 ? -0.975 8.730 -4.693 1.00 89.81 92 GLU A O 1
ATOM 751 N N . VAL A 1 93 ? -1.050 9.487 -2.587 1.00 90.69 93 VAL A N 1
ATOM 752 C CA . VAL A 1 93 ? 0.409 9.516 -2.410 1.00 90.69 93 VAL A CA 1
ATOM 753 C C . VAL A 1 93 ? 1.021 8.122 -2.568 1.00 90.69 93 VAL A C 1
ATOM 755 O O . VAL A 1 93 ? 2.084 7.995 -3.180 1.00 90.69 93 VAL A O 1
ATOM 758 N N . ILE A 1 94 ? 0.378 7.075 -2.042 1.00 88.56 94 ILE A N 1
ATOM 759 C CA . ILE A 1 94 ? 0.832 5.684 -2.205 1.00 88.56 94 ILE A CA 1
ATOM 760 C C . ILE A 1 94 ? 0.778 5.273 -3.680 1.00 88.56 94 ILE A C 1
ATOM 762 O O . ILE A 1 94 ? 1.755 4.735 -4.200 1.00 88.56 94 ILE A O 1
ATOM 766 N N . LEU A 1 95 ? -0.315 5.577 -4.382 1.00 88.62 95 LEU A N 1
ATOM 767 C CA . LEU A 1 95 ? -0.449 5.280 -5.809 1.00 88.62 95 LEU A CA 1
ATOM 768 C C . LEU A 1 95 ? 0.612 6.017 -6.636 1.00 88.62 95 LEU A C 1
ATOM 770 O O . LEU A 1 95 ? 1.287 5.401 -7.457 1.00 88.62 95 LEU A O 1
ATOM 774 N N . ARG A 1 96 ? 0.836 7.310 -6.378 1.00 88.75 96 ARG A N 1
ATOM 775 C CA . ARG A 1 96 ? 1.880 8.103 -7.050 1.00 88.75 96 ARG A CA 1
ATOM 776 C C . ARG A 1 96 ? 3.279 7.539 -6.800 1.00 88.75 96 ARG A C 1
ATOM 778 O O . ARG A 1 96 ? 4.080 7.478 -7.730 1.00 88.75 96 ARG A O 1
ATOM 785 N N . LYS A 1 97 ? 3.586 7.109 -5.572 1.00 88.00 97 LYS A N 1
ATOM 786 C CA . LYS A 1 97 ? 4.873 6.467 -5.245 1.00 88.00 97 LYS A CA 1
ATOM 787 C C . LYS A 1 97 ? 5.055 5.149 -5.980 1.00 88.00 97 LYS A C 1
ATOM 789 O O . LYS A 1 97 ? 6.124 4.934 -6.544 1.00 88.00 97 LYS A O 1
ATOM 794 N N . MET A 1 98 ? 4.001 4.345 -6.068 1.00 86.75 98 MET A N 1
ATOM 795 C CA . MET A 1 98 ? 4.006 3.098 -6.825 1.00 86.75 98 MET A CA 1
ATOM 796 C C . MET A 1 98 ? 4.299 3.342 -8.311 1.00 86.75 98 MET A C 1
ATOM 798 O O . MET A 1 98 ? 5.157 2.667 -8.879 1.00 86.75 98 MET A O 1
ATOM 802 N N . TYR A 1 99 ? 3.667 4.350 -8.924 1.00 86.31 99 TYR A N 1
ATOM 803 C CA . TYR A 1 99 ? 3.948 4.733 -10.311 1.00 86.31 99 TYR A CA 1
ATOM 804 C C . TYR A 1 99 ? 5.397 5.180 -10.505 1.00 86.31 99 TYR A C 1
ATOM 806 O O . TYR A 1 99 ? 6.065 4.714 -11.426 1.00 86.31 99 TYR A O 1
ATOM 814 N N . LYS A 1 100 ? 5.911 6.029 -9.608 1.00 86.50 100 LYS A N 1
ATOM 815 C CA . LYS A 1 100 ? 7.318 6.452 -9.637 1.00 86.50 100 LYS A CA 1
ATOM 816 C C . LYS A 1 100 ? 8.259 5.260 -9.503 1.00 86.50 100 LYS A C 1
ATOM 818 O O . LYS A 1 100 ? 9.223 5.161 -10.245 1.00 86.50 100 LYS A O 1
ATOM 823 N N . HIS A 1 101 ? 7.943 4.316 -8.621 1.00 81.94 101 HIS A N 1
ATOM 824 C CA . HIS A 1 101 ? 8.711 3.089 -8.451 1.00 81.94 101 HIS A CA 1
ATOM 825 C C . HIS A 1 101 ? 8.725 2.196 -9.688 1.00 81.94 101 HIS A C 1
ATOM 827 O O . HIS A 1 101 ? 9.770 1.642 -10.018 1.00 81.94 101 HIS A O 1
ATOM 833 N N . ALA A 1 102 ? 7.586 2.043 -10.357 1.00 80.62 102 ALA A N 1
ATOM 834 C CA . ALA A 1 102 ? 7.483 1.245 -11.572 1.00 80.62 102 ALA A CA 1
ATOM 835 C C . ALA A 1 102 ? 8.228 1.876 -12.759 1.00 80.62 102 ALA A C 1
ATOM 837 O O . ALA A 1 102 ? 8.697 1.155 -13.634 1.00 80.62 102 ALA A O 1
ATOM 838 N N . LEU A 1 103 ? 8.336 3.207 -12.776 1.00 83.69 103 LEU A N 1
ATOM 839 C CA . LEU A 1 103 ? 9.037 3.986 -13.799 1.00 83.69 103 LEU A CA 1
ATOM 840 C C . LEU A 1 103 ? 10.500 4.303 -13.440 1.00 83.69 103 LEU A C 1
ATOM 842 O O . LEU A 1 103 ? 11.153 5.029 -14.180 1.00 83.69 103 LEU A O 1
ATOM 846 N N . ASP A 1 104 ? 10.992 3.797 -12.306 1.00 79.25 104 ASP A N 1
ATOM 847 C CA . ASP A 1 104 ? 12.316 4.107 -11.743 1.00 79.25 104 ASP A CA 1
ATOM 848 C C . ASP A 1 104 ? 12.593 5.622 -11.595 1.00 79.25 104 ASP A C 1
ATOM 850 O O . ASP A 1 104 ? 13.718 6.099 -11.721 1.00 79.25 104 ASP A O 1
ATOM 854 N N . LEU A 1 105 ? 11.545 6.400 -11.303 1.00 81.94 105 LEU A N 1
ATOM 855 C CA . LEU A 1 105 ? 11.622 7.843 -11.080 1.00 81.94 105 LEU A CA 1
ATOM 856 C C . LEU A 1 105 ? 12.004 8.174 -9.625 1.00 81.94 105 LEU A C 1
ATOM 858 O O . LEU A 1 105 ? 11.616 7.461 -8.688 1.00 81.94 105 LEU A O 1
ATOM 862 N N . PRO A 1 106 ? 12.714 9.294 -9.393 1.00 75.88 106 PRO A N 1
ATOM 863 C CA . PRO A 1 106 ? 13.073 9.737 -8.053 1.00 75.88 106 PRO A CA 1
ATOM 864 C C . PRO A 1 106 ? 11.836 10.047 -7.194 1.00 75.88 106 PRO A C 1
ATOM 866 O O . PRO A 1 106 ? 10.835 10.600 -7.647 1.00 75.88 106 PRO A O 1
ATOM 869 N N . LYS A 1 107 ? 11.916 9.706 -5.902 1.00 67.06 107 LYS A N 1
ATOM 870 C CA . LYS A 1 107 ? 10.803 9.845 -4.944 1.00 67.06 107 LYS A CA 1
ATOM 871 C C . LYS A 1 107 ? 10.486 11.294 -4.545 1.00 67.06 107 LYS A C 1
ATOM 873 O O . LYS A 1 107 ? 9.391 11.526 -4.039 1.00 67.06 107 LYS A O 1
ATOM 878 N N . ASN A 1 108 ? 11.437 12.213 -4.736 1.00 63.16 108 ASN A N 1
ATOM 879 C CA . ASN A 1 108 ? 11.429 13.574 -4.176 1.00 63.16 108 ASN A CA 1
ATOM 880 C C . ASN A 1 108 ? 10.918 14.671 -5.124 1.00 63.16 108 ASN A C 1
ATOM 882 O O . ASN A 1 108 ? 10.898 15.829 -4.723 1.00 63.16 108 ASN A O 1
ATOM 886 N N . THR A 1 109 ? 10.535 14.334 -6.353 1.00 46.12 109 THR A N 1
ATOM 887 C CA . THR A 1 109 ? 9.884 15.270 -7.288 1.00 46.12 109 THR A CA 1
ATOM 888 C C . THR A 1 109 ? 8.380 15.169 -7.138 1.00 46.12 109 THR A C 1
ATOM 890 O O . THR A 1 109 ? 7.674 16.190 -7.136 1.00 46.12 109 THR A O 1
#

pLDDT: mean 78.46, std 10.73, range [44.19, 90.69]

Radius of gyration: 17.8 Å; chains: 1; bounding box: 42×37×46 Å

Secondary structure (DSSP, 8-state):
---EETTEEPP--SEEEETTEEEESS--THHHHHHHHHHHHHHHHHHHHHHTSTT---HHHHHHHHIIIIIHHHHHHGGGS---HHHHHHHHHHHHHHHHHHTT--TT-

Foldseek 3Di:
DFDDDPPGGDDDDQWDADPNQIDGPDLDCPVRLVVLLVQLVVLLVVLVVQQPDVVGDDLVRLLVSLCVRNVVVVVVHVVVHPDDPVNVVSSVLSVVQSNCSSNVHDSPD

Sequence (109 aa):
MELSQASGPIPEHDEIRVLGLFVPKHRRVVTAIAKLRKVEDQVGRKVRRVSNQRGGLRCKDALRLAHAFVVSRVLYWIPYLHLHKFDENALEVILRKMYKHALDLPKNT

Organism: Haemaphysalis longicornis (NCBI:txid44386)